Protein AF-A0A5J4SL73-F1 (afdb_monomer_lite)

Structure (mmCIF, N/CA/C/O backbone):
data_AF-A0A5J4SL73-F1
#
_entry.id   AF-A0A5J4SL73-F1
#
loop_
_atom_site.group_PDB
_atom_site.id
_atom_site.type_symbol
_atom_site.label_atom_id
_atom_site.label_alt_id
_atom_site.label_comp_id
_atom_site.label_asym_id
_atom_site.label_entity_id
_atom_site.label_seq_id
_atom_site.pdbx_PDB_ins_code
_atom_site.Cartn_x
_atom_site.Cartn_y
_atom_site.Cartn_z
_atom_site.occupancy
_atom_site.B_iso_or_equiv
_atom_site.auth_seq_id
_atom_site.auth_comp_id
_atom_site.auth_asym_id
_atom_site.auth_atom_id
_atom_site.pdbx_PDB_model_num
ATOM 1 N N . MET A 1 1 ? -13.146 -0.770 21.421 1.00 62.44 1 MET A N 1
ATOM 2 C CA . MET A 1 1 ? -13.368 0.317 20.440 1.00 62.44 1 MET A CA 1
ATOM 3 C C . MET A 1 1 ? -13.544 -0.321 19.068 1.00 62.44 1 MET A C 1
ATOM 5 O O . MET A 1 1 ? -12.985 -1.391 18.866 1.00 62.44 1 MET A O 1
ATOM 9 N N . CYS A 1 2 ? -14.337 0.255 18.161 1.00 86.19 2 CYS A N 1
ATOM 10 C CA . CYS A 1 2 ? -14.500 -0.297 16.810 1.00 86.19 2 CYS A CA 1
ATOM 11 C C . CYS A 1 2 ? -13.451 0.321 15.877 1.00 86.19 2 CYS A C 1
ATOM 13 O O . CYS A 1 2 ? -13.388 1.544 15.767 1.00 86.19 2 CYS A O 1
ATOM 15 N N . ILE A 1 3 ? -12.637 -0.506 15.221 1.00 91.62 3 ILE A N 1
ATOM 16 C CA . ILE A 1 3 ? -11.627 -0.053 14.255 1.00 91.62 3 ILE A CA 1
ATOM 17 C C . ILE A 1 3 ? -12.292 0.114 12.888 1.00 91.62 3 ILE A C 1
ATOM 19 O O . ILE A 1 3 ? -12.964 -0.798 12.407 1.00 91.62 3 ILE A O 1
ATOM 23 N N . ASN A 1 4 ? -12.092 1.269 12.250 1.00 94.62 4 ASN A N 1
ATOM 24 C CA . ASN A 1 4 ? -12.550 1.515 10.884 1.00 94.62 4 ASN A CA 1
ATOM 25 C C . ASN A 1 4 ? -11.385 1.394 9.890 1.00 94.62 4 ASN A C 1
ATOM 27 O O . ASN A 1 4 ? -10.658 2.359 9.656 1.00 94.62 4 ASN A O 1
ATOM 31 N N . PHE A 1 5 ? -11.260 0.228 9.256 1.00 94.50 5 PHE A N 1
ATOM 32 C CA . PHE A 1 5 ? -10.245 -0.048 8.231 1.00 94.50 5 PHE A CA 1
ATOM 33 C C . PHE A 1 5 ? -10.450 0.715 6.914 1.00 94.50 5 PHE A C 1
ATOM 35 O O . PHE A 1 5 ? -9.566 0.714 6.069 1.00 94.50 5 PHE A O 1
ATOM 42 N N . PHE A 1 6 ? -11.582 1.400 6.738 1.00 95.06 6 PHE A N 1
ATOM 43 C CA . PHE A 1 6 ? -11.870 2.248 5.578 1.00 95.06 6 PHE A CA 1
ATOM 44 C C . PHE A 1 6 ? -11.869 3.731 5.965 1.00 95.06 6 PHE A C 1
ATOM 46 O O . PHE A 1 6 ? -12.701 4.513 5.511 1.00 95.06 6 PHE A O 1
ATOM 53 N N . CYS A 1 7 ? -10.972 4.122 6.872 1.00 94.88 7 CYS A N 1
ATOM 54 C CA . CYS A 1 7 ? -10.811 5.511 7.275 1.00 94.88 7 CYS A CA 1
ATOM 55 C C . CYS A 1 7 ? -10.192 6.333 6.133 1.00 94.88 7 CYS A C 1
ATOM 57 O O . CYS A 1 7 ? -9.005 6.188 5.848 1.00 94.88 7 CYS A O 1
ATOM 59 N N . ASN A 1 8 ? -10.959 7.254 5.539 1.00 95.69 8 ASN A N 1
ATOM 60 C CA . ASN A 1 8 ? -10.507 8.090 4.414 1.00 95.69 8 ASN A CA 1
ATOM 61 C C . ASN A 1 8 ? -9.208 8.871 4.696 1.00 95.69 8 ASN A C 1
ATOM 63 O O . ASN A 1 8 ? -8.457 9.158 3.776 1.00 95.69 8 ASN A O 1
ATOM 67 N N . LYS A 1 9 ? -8.907 9.207 5.960 1.00 97.19 9 LYS A N 1
ATOM 68 C CA . LYS A 1 9 ? -7.659 9.908 6.333 1.00 97.19 9 LYS A CA 1
ATOM 69 C C . LYS A 1 9 ? -6.403 9.043 6.170 1.00 97.19 9 LYS A C 1
ATOM 71 O O . LYS A 1 9 ? -5.297 9.575 6.109 1.00 97.19 9 LYS A O 1
ATOM 76 N N . CYS A 1 10 ? -6.578 7.726 6.139 1.00 98.00 10 CYS A N 1
ATOM 77 C CA . CYS A 1 10 ? -5.513 6.747 5.953 1.00 98.00 10 CYS A CA 1
ATOM 78 C C . CYS A 1 10 ? -5.462 6.188 4.534 1.00 98.00 10 CYS A C 1
ATOM 80 O O . CYS A 1 10 ? -4.595 5.365 4.249 1.00 98.00 10 CYS A O 1
ATOM 82 N N . GLN A 1 11 ? -6.368 6.637 3.664 1.00 98.00 11 GLN A N 1
ATOM 83 C CA . GLN A 1 11 ? -6.417 6.252 2.265 1.00 98.00 11 GLN A CA 1
ATOM 84 C C . GLN A 1 11 ? -5.623 7.230 1.411 1.00 98.00 11 GLN A C 1
ATOM 86 O O . GLN A 1 11 ? -5.679 8.444 1.611 1.00 98.00 11 GLN A O 1
ATOM 91 N N . GLU A 1 12 ? -4.891 6.685 0.452 1.00 98.19 12 GLU A N 1
ATOM 92 C CA . GLU A 1 12 ? -4.357 7.464 -0.657 1.00 98.19 12 GLU A CA 1
ATOM 93 C C . GLU A 1 12 ? -5.427 7.675 -1.729 1.00 98.19 12 GLU A C 1
ATOM 95 O O . GLU A 1 12 ? -6.490 7.045 -1.717 1.00 98.19 12 GLU A O 1
ATOM 100 N N . LEU A 1 13 ? -5.147 8.583 -2.664 1.00 97.38 13 LEU A N 1
ATOM 101 C CA . LEU A 1 13 ? -5.987 8.720 -3.845 1.00 97.38 13 LEU A CA 1
ATOM 102 C C . LEU A 1 13 ? -6.001 7.398 -4.629 1.00 97.38 13 LEU A C 1
ATOM 104 O O . LEU A 1 13 ? -4.991 6.688 -4.637 1.00 97.38 13 LEU A O 1
ATOM 108 N N . PRO A 1 14 ? -7.120 7.062 -5.294 1.00 97.44 14 PRO A N 1
ATOM 109 C CA . PRO A 1 14 ? -7.175 5.883 -6.140 1.00 97.44 14 PRO A CA 1
ATOM 110 C C . PRO A 1 14 ? -6.049 5.879 -7.177 1.00 97.44 14 PRO A C 1
ATOM 112 O O . PRO A 1 14 ? -5.785 6.893 -7.824 1.00 97.44 14 PRO A O 1
ATOM 115 N N . ILE A 1 15 ? -5.421 4.720 -7.347 1.00 97.94 15 ILE A N 1
ATOM 116 C CA . ILE A 1 15 ? -4.350 4.475 -8.307 1.00 97.94 15 ILE A CA 1
ATOM 117 C C . ILE A 1 15 ? -4.764 3.351 -9.257 1.00 97.94 15 ILE A C 1
ATOM 119 O O . ILE A 1 15 ? -5.323 2.338 -8.838 1.00 97.94 15 ILE A O 1
ATOM 123 N N . ASN A 1 16 ? -4.493 3.525 -10.547 1.00 98.00 16 ASN A N 1
ATOM 124 C CA . ASN A 1 16 ? -4.780 2.532 -11.588 1.00 98.00 16 ASN A CA 1
ATOM 125 C C . ASN A 1 16 ? -3.611 2.346 -12.567 1.00 98.00 16 ASN A C 1
ATOM 127 O O . ASN A 1 16 ? -3.767 1.778 -13.651 1.00 98.00 16 ASN A O 1
ATOM 131 N N . ASN A 1 17 ? -2.422 2.820 -12.185 1.00 98.44 17 ASN A N 1
ATOM 132 C CA . ASN A 1 17 ? -1.202 2.617 -12.949 1.00 98.44 17 ASN A CA 1
ATOM 133 C C . ASN A 1 17 ? -0.961 1.113 -13.163 1.00 98.44 17 ASN A C 1
ATOM 135 O O . ASN A 1 17 ? -1.174 0.330 -12.234 1.00 98.44 17 ASN A O 1
ATOM 139 N N . PRO A 1 18 ? -0.473 0.707 -14.349 1.00 97.81 18 PRO A N 1
ATOM 140 C CA . PRO A 1 18 ? -0.233 -0.702 -14.659 1.00 97.81 18 PRO A CA 1
ATOM 141 C C . PRO A 1 18 ? 0.917 -1.293 -13.834 1.00 97.81 18 PRO A C 1
ATOM 143 O O . PRO A 1 18 ? 0.997 -2.503 -13.637 1.00 97.81 18 PRO A O 1
ATOM 146 N N . LEU A 1 19 ? 1.804 -0.434 -13.330 1.00 98.38 19 LEU A N 1
ATOM 147 C CA . LEU A 1 19 ? 2.914 -0.795 -12.468 1.00 98.38 19 LEU A CA 1
ATOM 148 C C . LEU A 1 19 ? 3.127 0.309 -11.435 1.00 98.38 19 LEU A C 1
ATOM 150 O O . LEU A 1 19 ? 3.246 1.479 -11.801 1.00 98.38 19 LEU A O 1
ATOM 154 N N . PHE A 1 20 ? 3.194 -0.062 -10.162 1.00 98.56 20 PHE A N 1
ATOM 155 C CA . PHE A 1 20 ? 3.575 0.842 -9.080 1.00 98.56 20 PHE A CA 1
ATOM 156 C C . PHE A 1 20 ? 4.197 0.065 -7.920 1.00 98.56 20 PHE A C 1
ATOM 158 O O . PHE A 1 20 ? 4.099 -1.163 -7.837 1.00 98.56 20 PHE A O 1
ATOM 165 N N . GLY A 1 21 ? 4.861 0.785 -7.029 1.00 98.12 21 GLY A N 1
ATOM 166 C CA . GLY A 1 21 ? 5.494 0.244 -5.841 1.00 98.12 21 GLY A CA 1
ATOM 167 C C . GLY A 1 21 ? 4.681 0.441 -4.580 1.00 98.12 21 GLY A C 1
ATOM 168 O O . GLY A 1 21 ? 3.939 1.413 -4.448 1.00 98.12 21 GLY A O 1
ATOM 169 N N . LEU A 1 22 ? 4.8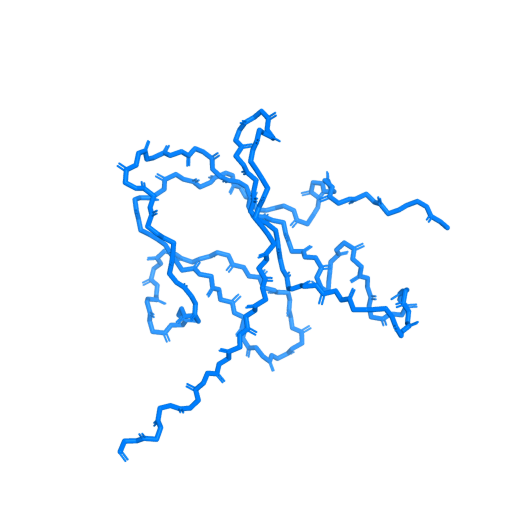99 -0.463 -3.632 1.00 98.31 22 LEU A N 1
ATOM 170 C CA . LEU A 1 22 ? 4.571 -0.264 -2.228 1.00 98.31 22 LEU A CA 1
ATOM 171 C C . LEU A 1 22 ? 5.877 -0.048 -1.469 1.00 98.31 22 LEU A C 1
ATOM 173 O O . LEU A 1 22 ? 6.826 -0.835 -1.593 1.00 98.31 22 LEU A O 1
ATOM 177 N N . CYS A 1 23 ? 5.910 1.039 -0.715 1.00 97.56 23 CYS A N 1
ATOM 178 C CA . CYS A 1 23 ? 7.083 1.518 -0.013 1.00 97.56 23 CYS A CA 1
ATOM 179 C C . CYS A 1 23 ? 6.801 1.591 1.482 1.00 97.56 23 CYS A C 1
ATOM 181 O O . CYS A 1 23 ? 5.692 1.907 1.909 1.00 97.56 23 CYS A O 1
ATOM 183 N N . ASP A 1 24 ? 7.850 1.368 2.256 1.00 95.88 24 ASP A N 1
ATOM 184 C CA . ASP A 1 24 ? 7.927 1.719 3.663 1.00 95.88 24 ASP A CA 1
ATOM 185 C C . ASP A 1 24 ? 9.370 2.166 3.911 1.00 95.88 24 ASP A C 1
ATOM 187 O O . ASP A 1 24 ? 10.313 1.415 3.662 1.00 95.88 24 ASP A O 1
ATOM 191 N N . ASP A 1 25 ? 9.554 3.410 4.349 1.00 93.12 25 ASP A N 1
ATOM 192 C CA . ASP A 1 25 ? 10.886 3.991 4.531 1.00 93.12 25 ASP A CA 1
ATOM 193 C C . ASP A 1 25 ? 11.600 3.455 5.798 1.00 93.12 25 ASP A C 1
ATOM 195 O O . ASP A 1 25 ? 12.722 3.870 6.089 1.00 93.12 25 ASP A O 1
ATOM 199 N N . GLN A 1 26 ? 10.972 2.551 6.567 1.00 86.25 26 GLN A N 1
ATOM 200 C CA . GLN A 1 26 ? 11.494 1.918 7.791 1.00 86.25 26 GLN A CA 1
ATOM 201 C C . GLN A 1 26 ? 11.936 2.930 8.865 1.00 86.25 26 GLN A C 1
ATOM 203 O O . GLN A 1 26 ? 12.757 2.641 9.734 1.00 86.25 26 GLN A O 1
ATOM 208 N N . ASN A 1 27 ? 11.378 4.139 8.817 1.00 89.44 27 ASN A N 1
ATOM 209 C CA . ASN A 1 27 ? 11.693 5.265 9.699 1.00 89.44 27 ASN A CA 1
ATOM 210 C C . ASN A 1 27 ? 10.536 5.595 10.661 1.00 89.44 27 ASN A C 1
ATOM 212 O O . ASN A 1 27 ? 10.473 6.691 11.216 1.00 89.44 27 ASN A O 1
ATOM 216 N N . GLY A 1 28 ? 9.604 4.653 10.838 1.00 87.69 28 GLY A N 1
ATOM 217 C CA . GLY A 1 28 ? 8.429 4.808 11.695 1.00 87.69 28 GLY A CA 1
ATOM 218 C C . GLY A 1 28 ? 7.290 5.619 11.073 1.00 87.69 28 GLY A C 1
ATOM 219 O O . GLY A 1 28 ? 6.325 5.924 11.774 1.00 87.69 28 GLY A O 1
ATOM 220 N N . THR A 1 29 ? 7.387 5.967 9.788 1.00 94.31 29 THR A N 1
ATOM 221 C CA . THR A 1 29 ? 6.270 6.532 9.021 1.00 94.31 29 THR A CA 1
ATOM 222 C C . THR A 1 29 ? 5.389 5.432 8.435 1.00 94.31 29 THR A C 1
ATOM 224 O O . THR A 1 29 ? 5.755 4.262 8.427 1.00 94.31 29 THR A O 1
ATOM 227 N N . LYS A 1 30 ? 4.189 5.807 7.983 1.00 96.94 30 LYS A N 1
ATOM 228 C CA . LYS A 1 30 ? 3.254 4.874 7.349 1.00 96.94 30 LYS A CA 1
ATOM 229 C C . LYS A 1 30 ? 3.763 4.410 5.980 1.00 96.94 30 LYS A C 1
ATOM 231 O O . LYS A 1 30 ? 4.335 5.208 5.236 1.00 96.94 30 LYS A O 1
ATOM 236 N N . ALA A 1 31 ? 3.453 3.167 5.621 1.00 98.00 31 ALA A N 1
ATOM 237 C CA . ALA A 1 31 ? 3.624 2.676 4.258 1.00 98.00 31 ALA A CA 1
ATOM 238 C C . ALA A 1 31 ? 2.789 3.490 3.251 1.00 98.00 31 ALA A C 1
ATOM 240 O O . ALA A 1 31 ? 1.797 4.130 3.624 1.00 98.00 31 ALA A O 1
ATOM 241 N N . TYR A 1 32 ? 3.203 3.471 1.982 1.00 98.38 32 TYR A N 1
ATOM 242 C CA . TYR A 1 32 ? 2.602 4.286 0.924 1.00 98.38 32 TYR A CA 1
ATOM 243 C C . TYR A 1 32 ? 2.783 3.705 -0.488 1.00 98.38 32 TYR A C 1
ATOM 245 O O . TYR A 1 32 ? 3.621 2.821 -0.703 1.00 98.38 32 TYR A O 1
ATOM 253 N N . THR A 1 33 ? 2.019 4.208 -1.467 1.00 98.50 33 THR A N 1
ATOM 254 C CA . THR A 1 33 ? 2.222 3.876 -2.891 1.00 98.50 33 THR A CA 1
ATOM 255 C C . THR A 1 33 ? 3.207 4.827 -3.570 1.00 98.50 33 THR A C 1
ATOM 257 O O . THR A 1 33 ? 3.311 6.005 -3.231 1.00 98.50 33 THR A O 1
ATOM 260 N N . ASN A 1 34 ? 3.961 4.336 -4.554 1.00 98.31 34 ASN A N 1
ATOM 261 C CA . ASN A 1 34 ? 4.900 5.164 -5.305 1.00 98.31 34 ASN A CA 1
ATOM 262 C C . ASN A 1 34 ? 4.982 4.753 -6.779 1.00 98.31 34 ASN A C 1
ATOM 264 O O . ASN A 1 34 ? 5.097 3.570 -7.084 1.00 98.31 34 ASN A O 1
ATOM 268 N N . ILE A 1 35 ? 4.988 5.731 -7.688 1.00 97.56 35 ILE A N 1
ATOM 269 C CA . ILE A 1 35 ? 5.132 5.496 -9.136 1.00 97.56 35 ILE A CA 1
ATOM 270 C C . ILE A 1 35 ? 6.483 5.966 -9.691 1.00 97.56 35 ILE A C 1
ATOM 272 O O . ILE A 1 35 ? 6.953 5.423 -10.686 1.00 97.56 35 ILE A O 1
ATOM 276 N N . ASP A 1 36 ? 7.127 6.935 -9.038 1.00 95.62 36 ASP A N 1
ATOM 277 C CA . ASP A 1 36 ? 8.250 7.669 -9.635 1.00 95.62 36 ASP A CA 1
ATOM 278 C C . ASP A 1 36 ? 9.628 7.069 -9.340 1.00 95.62 36 ASP A C 1
ATOM 280 O O . ASP A 1 36 ? 10.583 7.320 -10.073 1.00 95.62 36 ASP A O 1
ATOM 284 N N . ASN A 1 37 ? 9.775 6.302 -8.255 1.00 95.25 37 ASN A N 1
ATOM 285 C CA . ASN A 1 37 ? 11.082 5.861 -7.773 1.00 95.25 37 ASN A CA 1
ATOM 286 C C . ASN A 1 37 ? 11.124 4.356 -7.452 1.00 95.25 37 ASN A C 1
ATOM 288 O O . ASN A 1 37 ? 11.058 3.969 -6.280 1.00 95.25 37 ASN A O 1
ATOM 292 N N . PRO A 1 38 ? 11.328 3.503 -8.475 1.00 95.44 38 PRO A N 1
ATOM 293 C CA . PRO A 1 38 ? 11.406 2.053 -8.314 1.00 95.44 38 PRO A CA 1
ATOM 294 C C . PRO A 1 38 ? 12.462 1.561 -7.324 1.00 95.44 38 PRO A C 1
ATOM 296 O O . PRO A 1 38 ? 12.309 0.485 -6.754 1.00 95.44 38 PRO A O 1
ATOM 299 N N . ALA A 1 39 ? 13.519 2.339 -7.077 1.00 93.69 39 ALA A N 1
ATOM 300 C CA . ALA A 1 39 ? 14.560 1.965 -6.122 1.00 93.69 39 ALA A CA 1
ATOM 301 C C . ALA A 1 39 ? 14.058 1.935 -4.666 1.00 93.69 39 ALA A C 1
ATOM 303 O O . ALA A 1 39 ? 14.682 1.292 -3.825 1.00 93.69 39 ALA A O 1
ATOM 304 N N . LYS A 1 40 ? 12.937 2.607 -4.365 1.00 94.00 40 LYS A N 1
ATOM 305 C CA . LYS A 1 40 ? 12.292 2.577 -3.044 1.00 94.00 40 LYS A CA 1
ATOM 306 C C . LYS A 1 40 ? 11.305 1.425 -2.866 1.00 94.00 40 LYS A C 1
ATOM 308 O O . LYS A 1 40 ? 10.840 1.190 -1.754 1.00 94.00 40 LYS A O 1
ATOM 313 N N . TRP A 1 41 ? 10.940 0.737 -3.945 1.00 95.88 41 TRP A N 1
ATOM 314 C CA . TRP A 1 41 ? 9.856 -0.234 -3.910 1.00 95.88 41 TRP A CA 1
ATOM 315 C C . TRP A 1 41 ? 10.294 -1.485 -3.152 1.00 95.88 41 TRP A C 1
ATOM 317 O O . TRP A 1 41 ? 11.193 -2.206 -3.584 1.00 95.88 41 TRP A O 1
ATOM 327 N N . ILE A 1 42 ? 9.625 -1.766 -2.034 1.00 96.00 42 ILE A N 1
ATOM 328 C CA . ILE A 1 42 ? 9.803 -3.028 -1.305 1.00 96.00 42 ILE A CA 1
ATOM 329 C C . ILE A 1 42 ? 9.017 -4.135 -2.007 1.00 96.00 42 ILE A C 1
ATOM 331 O O . ILE A 1 42 ? 9.501 -5.258 -2.151 1.00 96.00 42 ILE A O 1
ATOM 335 N N . ALA A 1 43 ? 7.815 -3.804 -2.475 1.00 96.06 43 ALA A N 1
ATOM 336 C CA . ALA A 1 43 ? 6.992 -4.673 -3.298 1.00 96.06 43 ALA A CA 1
ATOM 337 C C . ALA A 1 43 ? 6.523 -3.932 -4.551 1.00 96.06 43 ALA A C 1
ATOM 339 O O . ALA A 1 43 ? 6.42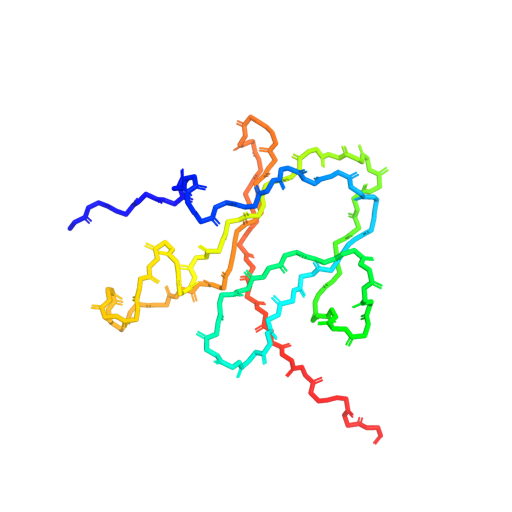1 -2.707 -4.573 1.00 96.06 43 ALA A O 1
ATOM 340 N N . THR A 1 44 ? 6.220 -4.690 -5.598 1.00 97.19 44 THR A N 1
ATOM 341 C CA . THR A 1 44 ? 5.700 -4.162 -6.859 1.00 97.19 44 THR A CA 1
ATOM 342 C C . THR A 1 44 ? 4.313 -4.725 -7.107 1.00 97.19 44 THR A C 1
ATOM 344 O O . THR A 1 44 ? 4.104 -5.934 -7.006 1.00 97.19 44 THR A O 1
ATOM 347 N N . VAL A 1 45 ? 3.379 -3.855 -7.474 1.00 98.06 45 VAL A N 1
ATOM 348 C CA . VAL A 1 45 ? 2.038 -4.222 -7.916 1.00 98.06 45 VAL A CA 1
ATOM 349 C C . VAL A 1 45 ? 2.002 -4.144 -9.434 1.00 98.06 45 VAL A C 1
ATOM 351 O O . VA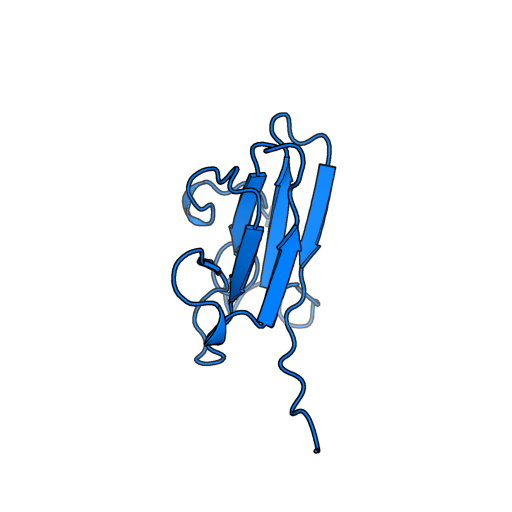L A 1 45 ? 2.246 -3.087 -10.013 1.00 98.06 45 VAL A O 1
ATOM 354 N N . LYS A 1 46 ? 1.700 -5.277 -10.073 1.00 98.12 46 LYS A N 1
ATOM 355 C CA . LYS A 1 46 ? 1.362 -5.349 -11.497 1.00 98.12 46 LYS A CA 1
ATOM 356 C C . LYS A 1 46 ? -0.154 -5.340 -11.624 1.00 98.12 46 LYS A C 1
ATOM 358 O O . LYS A 1 46 ? -0.817 -6.247 -11.127 1.00 98.12 46 LYS A O 1
ATOM 363 N N . ASN A 1 47 ? -0.685 -4.303 -12.247 1.00 97.25 47 ASN A N 1
ATOM 364 C CA . ASN A 1 47 ? -2.111 -4.060 -12.408 1.00 97.25 47 ASN A CA 1
ATOM 365 C C . ASN A 1 47 ? -2.439 -3.952 -13.899 1.00 97.25 47 ASN A C 1
ATOM 367 O O . ASN A 1 47 ? -2.877 -2.911 -14.384 1.00 97.25 47 ASN A O 1
ATOM 371 N N . ASP A 1 48 ? -2.200 -5.040 -14.629 1.00 97.06 48 ASP A N 1
ATOM 372 C CA . ASP A 1 48 ? -2.286 -5.085 -16.096 1.00 97.06 48 ASP A CA 1
ATOM 373 C C . ASP A 1 48 ? -3.674 -4.686 -16.642 1.00 97.06 48 ASP A C 1
ATOM 375 O O . ASP A 1 48 ? -3.805 -4.301 -17.801 1.00 97.06 48 ASP A O 1
ATOM 379 N N . TYR A 1 49 ? -4.710 -4.738 -15.798 1.00 96.38 49 TYR A N 1
ATOM 380 C CA . TYR A 1 49 ? -6.090 -4.380 -16.134 1.00 96.38 49 TYR A CA 1
ATOM 381 C C . TYR A 1 49 ? -6.503 -2.972 -15.688 1.00 96.38 49 TYR A C 1
ATOM 383 O O . TYR A 1 49 ? -7.679 -2.634 -15.796 1.00 96.38 49 TYR A O 1
ATOM 391 N N . HIS A 1 50 ? -5.576 -2.158 -15.172 1.00 97.31 50 HIS A N 1
ATOM 392 C CA . HIS A 1 50 ? -5.855 -0.798 -14.696 1.00 97.31 50 HIS A CA 1
ATOM 393 C C . HIS A 1 50 ? -7.022 -0.727 -13.698 1.00 97.31 50 HIS A C 1
ATOM 395 O O . HIS A 1 50 ? -7.837 0.195 -13.726 1.00 97.31 50 HIS A O 1
ATOM 401 N N . VAL A 1 51 ? -7.120 -1.715 -12.804 1.00 97.12 51 VAL A N 1
ATOM 402 C CA . VAL A 1 51 ? -8.136 -1.714 -11.749 1.00 97.12 51 VAL A CA 1
ATOM 403 C C . VAL A 1 51 ? -7.900 -0.504 -10.850 1.00 97.12 51 VAL A C 1
ATOM 405 O O . VAL A 1 51 ? -6.771 -0.267 -10.422 1.00 97.12 51 VAL A O 1
ATOM 408 N N . ASN A 1 52 ? -8.957 0.245 -10.538 1.00 97.88 52 ASN A N 1
ATOM 409 C CA . ASN A 1 52 ? -8.897 1.302 -9.536 1.00 97.88 52 ASN A CA 1
ATOM 410 C C . ASN A 1 52 ? -8.663 0.673 -8.157 1.00 97.88 52 ASN A C 1
ATOM 412 O O . ASN A 1 52 ? -9.530 -0.029 -7.625 1.00 97.88 52 ASN A O 1
ATOM 416 N N . LEU A 1 53 ? -7.485 0.918 -7.590 1.00 98.25 53 LEU A N 1
ATOM 417 C CA . LEU A 1 53 ? -7.077 0.435 -6.279 1.00 98.25 53 LEU A CA 1
ATOM 418 C C . LEU A 1 53 ? -6.938 1.604 -5.306 1.00 98.25 53 LEU A C 1
ATOM 420 O O . LEU A 1 53 ? -6.455 2.672 -5.664 1.00 98.25 53 LEU A O 1
ATOM 424 N N . VAL A 1 54 ? -7.317 1.385 -4.052 1.00 98.38 54 VAL A N 1
ATOM 425 C CA . VAL A 1 54 ? -7.077 2.320 -2.949 1.00 98.38 54 VAL A CA 1
ATOM 426 C C . VAL A 1 54 ? -6.178 1.641 -1.935 1.00 98.38 54 VAL A C 1
ATOM 428 O O . VAL A 1 54 ? -6.547 0.604 -1.373 1.00 98.38 54 VAL A O 1
ATOM 431 N N . PHE A 1 55 ? -5.013 2.237 -1.693 1.00 98.50 55 PHE A N 1
ATOM 432 C CA . PHE A 1 55 ? -4.134 1.844 -0.602 1.00 98.50 55 PHE A CA 1
ATOM 433 C C . PHE A 1 55 ? -4.576 2.528 0.689 1.00 98.50 55 PHE A C 1
ATOM 435 O O . PHE A 1 55 ? -4.804 3.737 0.721 1.00 98.50 55 PHE A O 1
ATOM 442 N N . THR A 1 56 ? -4.708 1.746 1.754 1.00 98.50 56 THR A N 1
ATOM 443 C CA . THR A 1 56 ? -4.970 2.225 3.108 1.00 98.50 56 THR A CA 1
ATOM 444 C C . THR A 1 56 ? -3.801 1.830 3.993 1.00 98.50 56 THR A C 1
ATOM 446 O O . THR A 1 56 ? -3.556 0.638 4.173 1.00 98.50 56 THR A O 1
ATOM 449 N N . ALA A 1 57 ? -3.107 2.807 4.571 1.00 98.31 57 ALA A N 1
ATOM 450 C CA . ALA A 1 57 ? -2.087 2.533 5.576 1.00 98.31 57 ALA A CA 1
ATOM 451 C C . ALA A 1 57 ? -2.749 2.014 6.859 1.00 98.31 57 ALA A C 1
ATOM 453 O O . ALA A 1 57 ? -3.611 2.693 7.429 1.00 98.31 57 ALA A O 1
ATOM 454 N N . ILE A 1 58 ? -2.365 0.818 7.304 1.00 97.62 58 ILE A N 1
ATOM 455 C CA . ILE A 1 58 ? -2.931 0.196 8.502 1.00 97.62 58 ILE A CA 1
ATOM 456 C C . ILE A 1 58 ? -2.050 0.496 9.711 1.00 97.62 58 ILE A C 1
ATOM 458 O O . ILE A 1 58 ? -2.535 1.143 10.648 1.00 97.62 58 ILE A O 1
ATOM 462 N N . ASP A 1 59 ? -0.774 0.100 9.672 1.00 95.44 59 ASP A N 1
ATOM 463 C CA . ASP A 1 59 ? 0.200 0.518 10.679 1.00 95.44 59 ASP A CA 1
ATOM 464 C C . ASP A 1 59 ? 0.443 2.032 10.599 1.00 95.44 59 ASP A C 1
ATOM 466 O O . ASP A 1 59 ? 0.354 2.654 9.534 1.00 95.44 59 ASP A O 1
ATOM 470 N N . LYS A 1 60 ? 0.684 2.650 11.758 1.00 94.88 60 LYS A N 1
ATOM 471 C CA . LYS A 1 60 ? 0.904 4.101 11.918 1.00 94.88 60 LYS A CA 1
ATOM 472 C C . LYS A 1 60 ? -0.235 5.014 11.432 1.00 94.88 60 LYS A C 1
ATOM 474 O O . LYS A 1 60 ? -0.055 6.234 11.426 1.00 94.88 60 LYS A O 1
ATOM 479 N N . CYS A 1 61 ? -1.404 4.489 11.045 1.00 96.94 61 CYS A N 1
ATOM 480 C CA . CYS A 1 61 ? -2.543 5.320 10.639 1.00 96.94 61 CYS A CA 1
ATOM 481 C C . CYS A 1 61 ? -3.902 4.819 11.136 1.00 96.94 61 CYS A C 1
ATOM 483 O O . CYS A 1 61 ? -4.474 5.460 12.020 1.00 96.94 61 CYS A O 1
ATOM 485 N N . VAL A 1 62 ? -4.444 3.722 10.580 1.00 97.12 62 VAL A N 1
ATOM 486 C CA . VAL A 1 62 ? -5.733 3.170 11.051 1.00 97.12 62 VAL A CA 1
ATOM 487 C C . VAL A 1 62 ? -5.599 2.695 12.492 1.00 97.12 62 VAL A C 1
ATOM 489 O O . VAL A 1 62 ? -6.504 2.926 13.290 1.00 97.12 62 VAL A O 1
ATOM 492 N N . ILE A 1 63 ? -4.471 2.055 12.804 1.00 95.50 63 ILE A N 1
ATOM 493 C CA . ILE A 1 63 ? -4.097 1.660 14.157 1.00 95.50 63 ILE A CA 1
ATOM 494 C C . ILE A 1 63 ? -2.833 2.434 14.526 1.00 95.50 63 ILE A C 1
ATOM 496 O O . ILE A 1 63 ? -1.807 2.330 13.851 1.00 95.50 63 ILE A O 1
ATOM 500 N N . LYS A 1 64 ? -2.911 3.236 15.586 1.00 92.94 64 LYS A N 1
ATOM 501 C CA . LYS A 1 64 ? -1.776 4.017 16.089 1.00 92.94 64 LYS A CA 1
ATOM 502 C C . LYS A 1 64 ? -0.876 3.175 16.992 1.00 92.94 64 LYS A C 1
ATOM 504 O O . LYS A 1 64 ? -1.242 2.098 17.460 1.00 92.94 64 LYS A O 1
ATOM 509 N N . ASP A 1 65 ? 0.313 3.695 17.282 1.00 89.31 65 ASP A N 1
ATOM 510 C CA . ASP A 1 65 ? 1.338 2.991 18.064 1.00 89.31 65 ASP A CA 1
ATOM 511 C C . ASP A 1 65 ? 0.879 2.510 19.440 1.00 89.31 65 ASP A C 1
ATOM 513 O O . ASP A 1 65 ? 1.292 1.446 19.891 1.00 89.31 65 ASP A O 1
ATOM 517 N N . ASN A 1 66 ? 0.000 3.268 20.088 1.00 91.06 66 ASN A N 1
ATOM 518 C CA . ASN A 1 66 ? -0.531 2.968 21.412 1.00 91.06 66 ASN A CA 1
ATOM 519 C C . ASN A 1 66 ? -1.879 2.222 21.388 1.00 91.06 66 ASN A C 1
ATOM 521 O O . ASN A 1 66 ? -2.498 2.060 22.438 1.00 91.06 66 ASN A O 1
ATOM 525 N N . GLU A 1 67 ? -2.341 1.777 20.218 1.00 92.75 67 GLU A N 1
ATOM 526 C CA . GLU A 1 67 ? -3.598 1.047 20.040 1.00 92.75 67 GLU A CA 1
ATOM 527 C C . GLU A 1 67 ? -3.339 -0.434 19.730 1.00 92.75 67 GLU A C 1
ATOM 529 O O . GLU A 1 67 ? -2.362 -0.781 19.068 1.00 92.75 67 GLU A O 1
ATOM 534 N N . GLU A 1 68 ? -4.234 -1.312 20.203 1.00 91.81 68 GLU A N 1
ATOM 535 C CA . GLU A 1 68 ? -4.195 -2.767 19.959 1.00 91.81 68 GLU A CA 1
ATOM 536 C C . GLU A 1 68 ? -2.837 -3.430 20.287 1.00 91.81 68 GLU A C 1
ATOM 538 O O . GLU A 1 68 ? -2.394 -4.356 19.607 1.00 91.81 68 GLU A O 1
ATOM 543 N N . VAL A 1 69 ? -2.172 -2.966 21.351 1.00 90.44 69 VAL A N 1
ATOM 544 C CA . VAL A 1 69 ? -0.861 -3.472 21.793 1.00 90.44 69 VAL A CA 1
ATOM 545 C C . VAL A 1 69 ? -0.879 -5.000 21.939 1.00 90.44 69 VAL A C 1
ATOM 547 O O . VAL A 1 69 ? -1.755 -5.569 22.590 1.00 90.44 69 VAL A O 1
ATOM 550 N N . GLY A 1 70 ? 0.106 -5.669 21.334 1.00 89.44 70 GLY A N 1
ATOM 551 C CA . GLY A 1 70 ? 0.235 -7.130 21.345 1.00 89.44 70 GLY A CA 1
ATOM 552 C C . GLY A 1 70 ? -0.571 -7.858 20.263 1.00 89.44 70 GLY A C 1
ATOM 553 O O . GLY A 1 70 ? -0.472 -9.080 20.163 1.00 89.44 70 GLY A O 1
ATOM 554 N N . ARG A 1 71 ? -1.340 -7.143 19.432 1.00 89.75 71 ARG A N 1
ATOM 555 C CA . ARG A 1 71 ? -2.015 -7.714 18.260 1.00 89.75 71 ARG A CA 1
ATOM 556 C C . ARG A 1 71 ? -1.223 -7.415 16.993 1.00 89.75 71 ARG A C 1
ATOM 558 O O . ARG A 1 71 ? -0.803 -6.285 16.766 1.00 89.75 71 ARG A O 1
ATOM 565 N N . GLY A 1 72 ? -1.031 -8.441 16.167 1.00 89.06 72 GLY A N 1
ATOM 566 C CA . GLY A 1 72 ? -0.393 -8.283 14.863 1.00 89.06 72 GLY A CA 1
ATOM 567 C C . GLY A 1 72 ? -1.229 -7.388 13.950 1.00 89.06 72 GLY A C 1
ATOM 568 O O . GLY A 1 72 ? -2.454 -7.505 13.906 1.00 89.06 72 GLY A O 1
ATOM 569 N N . ARG A 1 73 ? -0.553 -6.514 13.211 1.00 92.38 73 ARG A N 1
ATOM 570 C CA . ARG A 1 73 ? -1.124 -5.664 12.167 1.00 92.38 73 ARG A CA 1
ATOM 571 C C . ARG A 1 73 ? -0.172 -5.649 10.982 1.00 92.38 73 ARG A C 1
ATOM 573 O O . ARG A 1 73 ? 1.018 -5.861 11.172 1.00 92.38 73 ARG A O 1
ATOM 580 N N . CYS A 1 74 ? -0.735 -5.446 9.800 1.00 95.94 74 CYS A N 1
ATOM 581 C CA . CYS A 1 74 ? 0.025 -5.292 8.569 1.00 95.94 74 CYS A CA 1
ATOM 582 C C . CYS A 1 74 ? 0.300 -3.811 8.299 1.00 95.94 74 CYS A C 1
ATOM 584 O O . CYS A 1 74 ? -0.361 -2.943 8.876 1.00 95.94 74 CYS A O 1
ATOM 586 N N . ASP A 1 75 ? 1.232 -3.521 7.400 1.00 97.56 75 ASP A N 1
ATOM 587 C CA . ASP A 1 75 ? 1.581 -2.144 7.043 1.00 97.56 75 ASP A CA 1
ATOM 588 C C . ASP A 1 75 ? 0.459 -1.464 6.254 1.00 97.56 75 ASP A C 1
ATOM 590 O O . ASP A 1 75 ? 0.179 -0.274 6.430 1.00 97.56 75 ASP A O 1
ATOM 594 N N . GLY A 1 76 ? -0.245 -2.222 5.409 1.00 97.88 76 GLY A N 1
ATOM 595 C CA . GLY A 1 76 ? -1.279 -1.658 4.558 1.00 97.88 76 GLY A CA 1
ATOM 596 C C . GLY A 1 76 ? -2.279 -2.645 3.984 1.00 97.88 76 GLY A C 1
ATOM 597 O O . GLY A 1 76 ? -2.179 -3.863 4.111 1.00 97.88 76 GLY A O 1
ATOM 598 N N . MET A 1 77 ? -3.273 -2.078 3.314 1.00 97.94 77 MET A N 1
ATOM 599 C CA . MET A 1 77 ? -4.334 -2.800 2.634 1.00 97.94 77 MET A CA 1
ATOM 600 C C . MET A 1 77 ? -4.583 -2.171 1.264 1.00 97.94 77 MET A C 1
ATOM 602 O O . MET A 1 77 ? -4.797 -0.965 1.177 1.00 97.94 77 MET A O 1
ATOM 606 N N . LEU A 1 78 ? -4.620 -2.978 0.204 1.00 98.19 78 LEU A N 1
ATOM 607 C CA . LEU A 1 78 ? -5.147 -2.565 -1.099 1.00 98.19 78 LEU A CA 1
ATOM 608 C C . LEU A 1 78 ? -6.586 -3.041 -1.238 1.00 98.19 78 LEU A C 1
ATOM 610 O O . LEU A 1 78 ? -6.906 -4.188 -0.929 1.00 98.19 78 LEU A O 1
ATOM 614 N N . THR A 1 79 ? -7.449 -2.169 -1.746 1.00 98.06 79 THR A N 1
ATOM 615 C CA . THR A 1 79 ? -8.846 -2.505 -2.032 1.00 98.06 79 THR A CA 1
ATOM 616 C C . THR A 1 79 ? -9.210 -2.093 -3.442 1.00 98.06 79 THR A C 1
ATOM 618 O O . THR A 1 79 ? -8.823 -1.016 -3.883 1.00 98.06 79 THR A O 1
ATOM 621 N N . SER A 1 80 ? -9.933 -2.955 -4.153 1.00 96.50 80 SER A N 1
ATOM 622 C CA . SER A 1 80 ? -10.498 -2.597 -5.460 1.00 96.50 80 SER A CA 1
ATOM 623 C C . SER A 1 80 ? -11.732 -1.717 -5.303 1.00 96.50 80 SER A C 1
ATOM 625 O O . SER A 1 80 ? -12.396 -1.732 -4.263 1.00 96.50 80 SER A O 1
ATOM 627 N N . GLU A 1 81 ? -12.059 -0.965 -6.348 1.00 87.81 81 GLU A N 1
ATOM 628 C CA . GLU A 1 81 ? -13.343 -0.279 -6.468 1.00 87.81 81 GLU A CA 1
ATOM 629 C C . GLU A 1 81 ? -14.523 -1.229 -6.177 1.00 87.81 81 GLU A C 1
ATOM 631 O O . GLU A 1 81 ? -14.505 -2.416 -6.510 1.00 87.81 81 GLU A O 1
ATOM 636 N N . GLY A 1 82 ? -15.528 -0.732 -5.451 1.00 87.00 82 GLY A N 1
ATOM 637 C CA . GLY A 1 82 ? -16.616 -1.561 -4.915 1.00 87.00 82 GLY A CA 1
ATOM 638 C C . GLY A 1 82 ? -16.218 -2.478 -3.748 1.00 87.00 82 GLY A C 1
ATOM 639 O O . GLY A 1 82 ? -17.088 -3.117 -3.168 1.00 87.00 82 GLY A O 1
ATOM 640 N N . LYS A 1 83 ? -14.936 -2.503 -3.350 1.00 86.38 83 LYS A N 1
ATOM 641 C CA . LYS A 1 83 ? -14.377 -3.301 -2.240 1.00 86.38 83 LYS A CA 1
ATOM 642 C C . LYS A 1 83 ? -14.546 -4.815 -2.416 1.00 86.38 83 LYS A C 1
ATOM 644 O O . LYS A 1 83 ? -14.566 -5.553 -1.436 1.00 86.38 83 LYS A O 1
ATOM 649 N N . ASN A 1 84 ? -14.625 -5.278 -3.663 1.00 90.88 84 ASN A N 1
ATOM 650 C CA . ASN A 1 84 ? -14.820 -6.695 -3.991 1.00 90.88 84 ASN A CA 1
ATOM 651 C C . ASN A 1 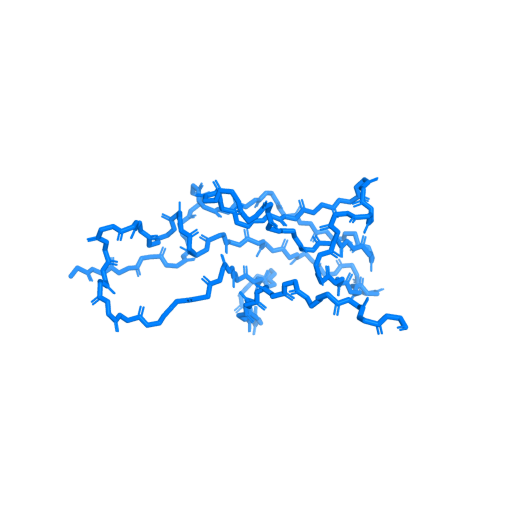84 ? -13.580 -7.553 -3.703 1.00 90.88 84 ASN A C 1
ATOM 653 O O . ASN A 1 84 ? -13.690 -8.747 -3.445 1.00 90.88 84 ASN A O 1
ATOM 657 N N . HIS A 1 85 ? -12.402 -6.931 -3.729 1.00 95.38 85 HIS A N 1
ATOM 658 C CA . HIS A 1 85 ? -11.132 -7.564 -3.387 1.00 95.38 85 HIS A CA 1
ATOM 659 C C . HIS A 1 85 ? -10.404 -6.733 -2.342 1.00 95.38 85 HIS A C 1
ATOM 661 O O . HIS A 1 85 ? -10.330 -5.505 -2.466 1.00 95.38 85 HIS A O 1
ATOM 667 N N . ILE A 1 86 ? -9.846 -7.431 -1.356 1.00 97.12 86 ILE A N 1
ATOM 668 C CA . ILE A 1 86 ? -9.031 -6.878 -0.281 1.00 97.12 86 ILE A CA 1
ATOM 669 C C . ILE A 1 86 ? -7.725 -7.668 -0.239 1.00 97.12 86 ILE A C 1
ATOM 671 O O . ILE A 1 86 ? -7.743 -8.895 -0.146 1.00 97.12 86 ILE A O 1
ATOM 675 N N . TYR A 1 87 ? -6.604 -6.958 -0.278 1.00 97.25 87 TYR A N 1
ATOM 676 C CA . TYR A 1 87 ? -5.266 -7.525 -0.155 1.00 97.25 87 TYR A CA 1
ATOM 677 C C . TYR A 1 87 ? -4.593 -6.910 1.065 1.00 97.25 87 TYR A C 1
ATOM 679 O O . TYR A 1 87 ? -4.432 -5.692 1.128 1.00 97.25 87 TYR A O 1
ATOM 687 N N . PHE A 1 88 ? -4.194 -7.740 2.024 1.00 97.44 88 PHE A N 1
ATOM 688 C CA . PHE A 1 88 ? -3.385 -7.304 3.160 1.00 97.44 88 PHE A CA 1
ATOM 689 C C . PHE A 1 88 ? -1.906 -7.346 2.778 1.00 97.44 88 PHE A C 1
ATOM 691 O O . PHE A 1 88 ? 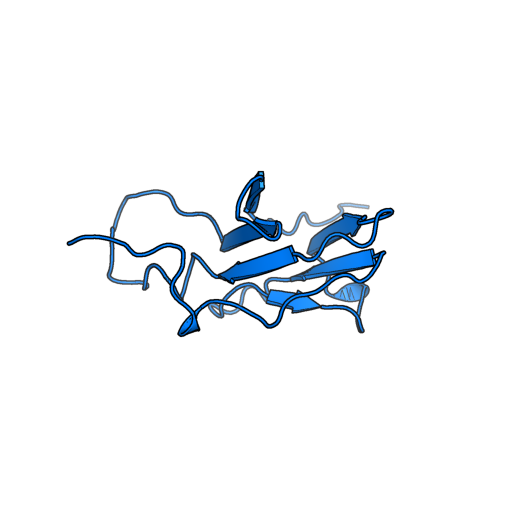-1.452 -8.308 2.157 1.00 97.44 88 PHE A O 1
ATOM 698 N N . VAL A 1 89 ? -1.171 -6.295 3.133 1.00 97.50 89 VAL A N 1
ATOM 699 C CA . VAL A 1 89 ? 0.212 -6.075 2.713 1.00 97.50 89 VAL A CA 1
ATOM 700 C C . VAL A 1 89 ? 1.095 -5.918 3.939 1.00 97.50 89 VAL A C 1
ATOM 702 O O . VAL A 1 89 ? 0.953 -4.965 4.697 1.00 97.50 89 VAL A O 1
ATOM 705 N N . GLU A 1 90 ? 2.038 -6.841 4.071 1.00 96.75 90 GLU A N 1
ATOM 706 C CA . GLU A 1 90 ? 3.159 -6.773 5.004 1.00 96.75 90 GLU A CA 1
ATOM 707 C C . GLU A 1 90 ? 4.447 -6.593 4.186 1.00 96.75 90 GLU A C 1
ATOM 709 O O . GLU A 1 90 ? 4.788 -7.441 3.352 1.00 96.75 90 GLU A O 1
ATOM 714 N N . LEU A 1 91 ? 5.158 -5.493 4.401 1.00 95.25 91 LEU A N 1
ATOM 715 C CA . LEU A 1 91 ? 6.370 -5.102 3.699 1.00 95.25 91 LEU A CA 1
ATOM 716 C C . LEU A 1 91 ? 7.594 -5.453 4.543 1.00 95.25 91 LEU A C 1
ATOM 718 O O . LEU A 1 91 ? 7.770 -5.004 5.668 1.00 95.25 91 LEU A O 1
ATOM 722 N N . LYS A 1 92 ? 8.492 -6.258 3.970 1.00 90.94 92 LYS A N 1
ATOM 723 C CA . LYS A 1 92 ? 9.767 -6.606 4.606 1.00 90.94 92 LYS A CA 1
ATOM 724 C C . LYS A 1 92 ? 10.901 -6.409 3.627 1.00 90.94 92 LYS A C 1
ATOM 726 O O . LYS A 1 92 ? 10.971 -7.093 2.604 1.00 90.94 92 LYS A O 1
ATOM 731 N N . MET A 1 93 ? 11.824 -5.515 3.962 1.00 84.31 93 MET A N 1
ATOM 732 C CA . MET A 1 93 ? 13.045 -5.358 3.188 1.00 84.31 93 MET A CA 1
ATOM 733 C C . MET A 1 93 ? 13.947 -6.574 3.430 1.00 84.31 93 MET A C 1
ATOM 735 O O . MET A 1 93 ? 14.431 -6.800 4.538 1.00 84.31 93 MET A O 1
ATOM 739 N N . ARG A 1 94 ? 14.176 -7.388 2.395 1.00 70.38 94 ARG A N 1
ATOM 740 C CA . ARG A 1 94 ? 15.212 -8.428 2.438 1.00 70.38 94 ARG A CA 1
ATOM 741 C C . ARG A 1 94 ? 16.510 -7.833 1.912 1.00 70.38 94 ARG A C 1
ATOM 743 O O . ARG A 1 94 ? 16.567 -7.429 0.752 1.00 70.38 94 ARG A O 1
ATOM 750 N N . LEU A 1 95 ? 17.555 -7.818 2.738 1.00 65.75 95 LEU A N 1
ATOM 751 C CA . LEU A 1 95 ? 18.915 -7.603 2.249 1.00 65.75 95 LEU A CA 1
ATOM 752 C C . LEU A 1 95 ? 19.214 -8.701 1.222 1.00 65.75 95 LEU A C 1
ATOM 754 O O . LEU A 1 95 ? 19.190 -9.888 1.553 1.00 65.75 95 LEU A O 1
ATOM 758 N N . LYS A 1 96 ? 19.460 -8.320 -0.034 1.00 57.12 96 LYS A N 1
ATOM 759 C CA . LYS A 1 96 ? 20.028 -9.248 -1.011 1.00 57.12 96 LYS A CA 1
ATOM 760 C C . LYS A 1 96 ? 21.483 -9.464 -0.612 1.00 57.12 96 LYS A C 1
ATOM 762 O O . LYS A 1 96 ? 22.317 -8.598 -0.854 1.00 57.12 96 LYS A O 1
ATOM 767 N N . ILE A 1 97 ? 21.764 -10.583 0.047 1.00 53.38 97 ILE A N 1
ATOM 768 C CA . ILE A 1 97 ? 23.133 -11.076 0.189 1.00 53.38 97 ILE A CA 1
ATOM 769 C C . ILE A 1 97 ? 23.524 -11.552 -1.213 1.00 53.38 97 ILE A C 1
ATOM 771 O O . ILE A 1 97 ? 22.917 -12.494 -1.725 1.00 53.38 97 ILE A O 1
ATOM 775 N N . GLY A 1 98 ? 24.397 -10.782 -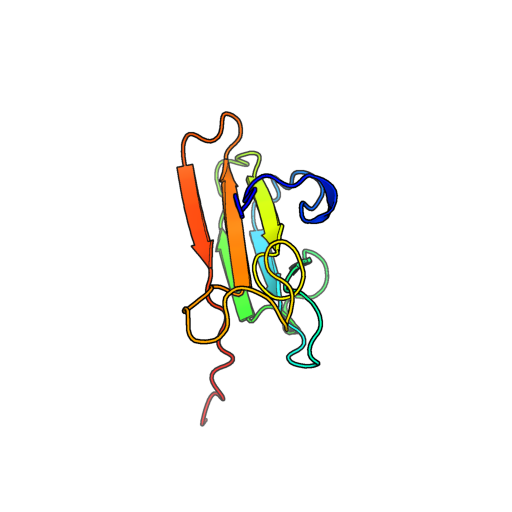1.863 1.00 48.94 98 GLY A N 1
ATOM 776 C CA . GLY A 1 98 ? 24.968 -11.103 -3.173 1.00 48.94 98 GLY A CA 1
ATOM 777 C C . GLY A 1 98 ? 26.025 -12.190 -3.089 1.00 48.94 98 GLY A C 1
ATOM 778 O O . GLY A 1 98 ? 26.585 -12.380 -1.985 1.00 48.94 98 GLY A O 1
#

Sequence (98 aa):
MCINFFCNKCQELPINNPLFGLCDDQNGTKAYTNIDNPAKWIATVKNDYHVNLVFTAIDKCVIKDNEEVGRGRCDGMLTSEGKNHIYFVELKMRLKIG

pLDDT: mean 93.03, std 9.37, range [48.94, 98.56]

Secondary structure (DSSP, 8-state):
----TT-GGGBPPPB--SEEEEE--SSSSPPEEESS-GGG-SEEEE-TT---EEEEETBTTTB-TTSSTTS---SEEEEEGGG--EEEE---------

Foldseek 3Di:
DDQDQVPPVQKDAWFQDQKWAWADPPPQDAIDIGDPDPVRGLDMDGRNPSFGKIKGQVECPSANPPGPPPDDAARIWIATVVRPDIDGHHGDRDDPPD

Organism: NCBI:txid433724

Radius of gyration: 13.8 Å; chains: 1; bounding box: 42×21×38 Å